Protein AF-A0A1C3E5V4-F1 (afdb_monomer_lite)

Organism: NCBI:txid1841610

Radius of gyration: 16.35 Å; chains: 1; bounding box: 41×39×52 Å

pLDDT: mean 86.39, std 15.65, range [29.95, 97.81]

Secondary structure (DSSP, 8-state):
--EEEEEEE-SSS-EEEEEEEEEEEE-TTS-EEEEEEEEES-HHHHHHHHHH-EEEEEEEPPPEEGGGGS--EEPPPPTT-----EEEEEEEEEEEESS-----TTSSSPP--SEEEEEEEE--TT--EEEEEEEEEETTEEEEEEEE----S-----

Sequence (158 aa):
MPRFALLEHDWPANHGDFLLEVPGLTSRDGLGLCWTWRFPGDRKVWEKLFLQGGSIEAERNTDHRAHYLDYQGAVTPAADGTPRGFVTIVFQGEFQWAELLELSPLEGPPVLPDFLQIAFQVHPGTQTMAGQMQLLKSPTGWKITILPETNSRALKTD

Foldseek 3Di:
DWKKFWKFFPPPHTKIKIWTWDPQAADPVRFTWTWIKIFDDHLVVVLCCQVVWDKGFIAGDDIDGPVVLVDWFFDDADPVRHGRGTMDTSWMWDKDWPDPQCCPNVDDGRDDDQKTKIWTWTCDDPDIWIWMWMWHADPVHIMITTGTPPDDPDPPPD

Structure (mmCIF, N/CA/C/O backbone):
data_AF-A0A1C3E5V4-F1
#
_entry.id   AF-A0A1C3E5V4-F1
#
loop_
_atom_site.group_PDB
_atom_site.id
_atom_site.type_symbol
_atom_site.label_atom_id
_atom_site.label_alt_id
_atom_site.label_comp_id
_atom_site.label_asym_id
_atom_site.label_entity_id
_atom_site.label_seq_id
_atom_site.pdbx_PDB_ins_code
_atom_site.Cartn_x
_atom_site.Cartn_y
_atom_site.Cartn_z
_atom_site.occupancy
_atom_site.B_iso_or_equiv
_atom_site.auth_seq_id
_atom_site.auth_comp_id
_atom_site.auth_asym_id
_atom_site.auth_atom_id
_atom_site.pdbx_PDB_model_num
ATOM 1 N N . MET A 1 1 ? -10.564 -14.904 1.715 1.00 82.00 1 MET A N 1
ATOM 2 C CA . MET A 1 1 ? -11.142 -13.539 1.825 1.00 82.00 1 MET A CA 1
ATOM 3 C C . MET A 1 1 ? -10.324 -12.610 0.923 1.00 82.00 1 MET A C 1
ATOM 5 O O . MET A 1 1 ? -9.342 -13.113 0.383 1.00 82.00 1 MET A O 1
ATOM 9 N N . PRO A 1 2 ? -10.691 -11.337 0.654 1.00 91.69 2 PRO A N 1
ATOM 10 C CA . PRO A 1 2 ? -9.768 -10.458 -0.063 1.00 91.69 2 PRO A CA 1
ATOM 11 C C . PRO A 1 2 ? -8.492 -10.249 0.766 1.00 91.69 2 PRO A C 1
ATOM 13 O O . PRO A 1 2 ? -8.522 -10.266 2.002 1.00 91.69 2 PRO A O 1
ATOM 16 N N . ARG A 1 3 ? -7.362 -10.118 0.076 1.00 95.50 3 ARG A N 1
ATOM 17 C CA . ARG A 1 3 ? -6.021 -10.093 0.668 1.00 95.50 3 ARG A CA 1
ATOM 18 C C . ARG A 1 3 ? -5.396 -8.706 0.619 1.00 95.50 3 ARG A C 1
ATOM 20 O O . ARG A 1 3 ? -5.709 -7.891 -0.247 1.00 95.50 3 ARG A O 1
ATOM 27 N N . PHE A 1 4 ? -4.458 -8.452 1.516 1.00 95.88 4 PHE A N 1
ATOM 28 C CA . PHE A 1 4 ? -3.637 -7.248 1.480 1.00 95.88 4 PHE A CA 1
ATOM 29 C C . PHE A 1 4 ? -2.163 -7.602 1.690 1.00 95.88 4 PHE A C 1
ATOM 31 O O . PHE A 1 4 ? -1.836 -8.643 2.268 1.00 95.88 4 PHE A O 1
ATOM 38 N N . ALA A 1 5 ? -1.279 -6.708 1.257 1.00 95.75 5 ALA A N 1
ATOM 39 C CA . ALA A 1 5 ? 0.145 -6.790 1.549 1.00 95.75 5 ALA A CA 1
ATOM 40 C C . ALA A 1 5 ? 0.710 -5.404 1.869 1.00 95.75 5 ALA A C 1
ATOM 42 O O . ALA A 1 5 ? 0.327 -4.408 1.259 1.00 95.75 5 ALA A O 1
ATOM 43 N N . LEU A 1 6 ? 1.640 -5.356 2.819 1.00 95.00 6 LEU A N 1
ATOM 44 C CA . LEU A 1 6 ? 2.606 -4.279 2.952 1.00 95.00 6 LEU A CA 1
ATOM 45 C C . LEU A 1 6 ? 3.943 -4.770 2.411 1.00 95.00 6 LEU A C 1
ATOM 47 O O . LEU A 1 6 ? 4.519 -5.725 2.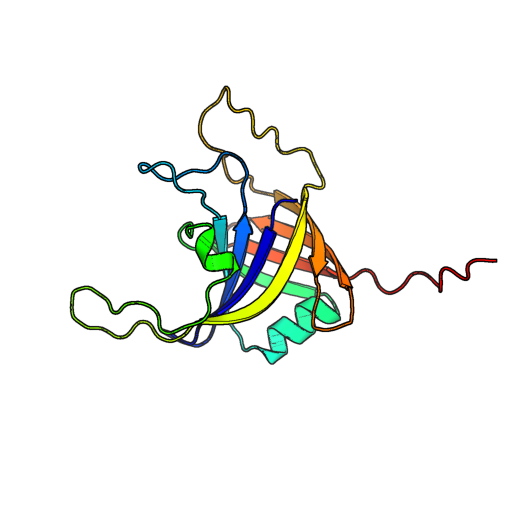938 1.00 95.00 6 LEU A O 1
ATOM 51 N N . LEU A 1 7 ? 4.445 -4.066 1.411 1.00 96.12 7 LEU A N 1
ATOM 52 C CA . LEU A 1 7 ? 5.706 -4.334 0.750 1.00 96.12 7 LEU A CA 1
ATOM 53 C C . LEU A 1 7 ? 6.725 -3.250 1.111 1.00 96.12 7 LEU A C 1
ATOM 55 O O . LEU A 1 7 ? 6.382 -2.073 1.163 1.00 96.12 7 LEU A O 1
ATOM 59 N N . GLU A 1 8 ? 7.971 -3.644 1.346 1.00 97.12 8 GLU A N 1
ATOM 60 C CA . GLU A 1 8 ? 9.131 -2.752 1.332 1.00 97.12 8 GLU A CA 1
ATOM 61 C C . GLU A 1 8 ? 9.703 -2.744 -0.082 1.00 97.12 8 GLU A C 1
ATOM 63 O O . GLU A 1 8 ? 9.967 -3.813 -0.640 1.00 97.12 8 GLU A O 1
ATOM 68 N N . HIS A 1 9 ? 9.918 -1.555 -0.641 1.00 97.06 9 HIS A N 1
ATOM 69 C CA . HIS A 1 9 ? 10.504 -1.369 -1.961 1.00 97.06 9 HIS A CA 1
ATOM 70 C C . HIS A 1 9 ? 11.668 -0.376 -1.887 1.00 97.06 9 HIS A C 1
ATOM 72 O O . HIS A 1 9 ? 11.496 0.794 -1.551 1.00 97.06 9 HIS A O 1
ATOM 78 N N . ASP A 1 10 ? 12.873 -0.838 -2.225 1.00 96.00 10 ASP A N 1
ATOM 79 C CA . ASP A 1 10 ? 14.125 -0.089 -2.035 1.00 96.00 10 ASP A CA 1
ATOM 80 C C . ASP A 1 10 ? 14.455 0.944 -3.141 1.00 96.00 10 ASP A C 1
ATOM 82 O O . ASP A 1 10 ? 15.547 1.518 -3.147 1.00 96.00 10 ASP A O 1
ATOM 86 N N . TRP A 1 11 ? 13.526 1.223 -4.066 1.00 94.12 11 TRP A N 1
ATOM 87 C CA . TRP A 1 11 ? 13.754 2.087 -5.232 1.00 94.12 11 TRP A CA 1
ATOM 88 C C . TRP A 1 11 ? 12.563 3.009 -5.544 1.00 94.12 11 TRP A C 1
ATOM 90 O O . TRP A 1 11 ? 11.431 2.553 -5.498 1.00 94.12 11 TRP A O 1
ATOM 100 N N . PRO A 1 12 ? 12.751 4.272 -5.980 1.00 91.19 12 PRO A N 1
ATOM 101 C CA . PRO A 1 12 ? 14.025 4.974 -6.181 1.00 91.19 12 PRO A CA 1
ATOM 102 C C . PRO A 1 12 ? 14.665 5.423 -4.862 1.00 91.19 12 PRO A C 1
ATOM 104 O O . PRO A 1 12 ? 1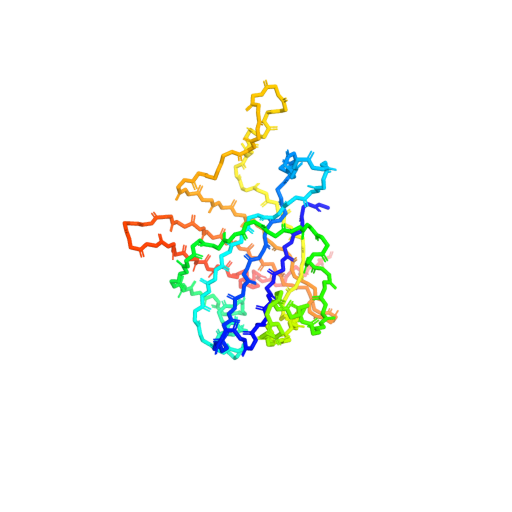5.849 5.741 -4.818 1.00 91.19 12 PRO A O 1
ATOM 107 N N . ALA A 1 13 ? 13.877 5.416 -3.793 1.00 94.00 13 ALA A N 1
ATOM 108 C CA . ALA A 1 13 ? 14.301 5.456 -2.407 1.00 94.00 13 ALA A CA 1
ATOM 109 C C . ALA A 1 13 ? 13.475 4.413 -1.647 1.00 94.00 13 ALA A C 1
ATOM 111 O O . ALA A 1 13 ? 12.407 4.018 -2.126 1.00 94.00 13 ALA A O 1
ATOM 112 N N . ASN A 1 14 ? 13.947 3.994 -0.472 1.00 96.12 14 ASN A N 1
ATOM 113 C CA . ASN A 1 14 ? 13.193 3.050 0.343 1.00 96.12 14 ASN A CA 1
ATOM 114 C C . ASN A 1 14 ? 11.821 3.629 0.718 1.00 96.12 14 ASN A C 1
ATOM 116 O O . ASN A 1 14 ? 11.725 4.775 1.170 1.00 96.12 14 ASN A O 1
ATOM 120 N N . HIS A 1 15 ? 10.774 2.849 0.487 1.00 96.75 15 HIS A N 1
ATOM 121 C CA . HIS A 1 15 ? 9.398 3.216 0.775 1.00 96.75 15 HIS A CA 1
ATOM 122 C C . HIS A 1 15 ? 8.530 1.970 0.966 1.00 96.75 15 HIS A C 1
ATOM 124 O O . HIS A 1 15 ? 8.920 0.854 0.620 1.00 96.75 15 HIS A O 1
ATOM 130 N N . GLY A 1 16 ? 7.351 2.178 1.546 1.00 96.88 16 GLY A N 1
ATOM 131 C CA . GLY A 1 16 ? 6.346 1.143 1.716 1.00 96.88 16 GLY A CA 1
ATOM 132 C C . GLY A 1 16 ? 5.294 1.246 0.622 1.00 96.88 16 GLY A C 1
ATOM 133 O O . GLY A 1 16 ? 4.831 2.350 0.331 1.00 96.88 16 GLY A O 1
ATOM 134 N N . ASP A 1 17 ? 4.893 0.114 0.054 1.00 97.19 17 ASP A N 1
ATOM 135 C CA . ASP A 1 17 ? 3.702 0.002 -0.787 1.00 97.19 17 ASP A CA 1
ATOM 136 C C . ASP A 1 17 ? 2.650 -0.849 -0.063 1.00 97.19 17 ASP A C 1
ATOM 138 O O . ASP A 1 17 ? 2.872 -2.017 0.256 1.00 97.19 17 ASP A O 1
ATOM 142 N N . PHE A 1 18 ? 1.482 -0.269 0.198 1.00 97.06 18 PHE A N 1
ATOM 143 C CA . PHE A 1 18 ? 0.322 -0.976 0.727 1.00 97.06 18 PHE A CA 1
ATOM 144 C C . PHE A 1 18 ? -0.629 -1.340 -0.406 1.00 97.06 18 PHE A C 1
ATOM 146 O O . PHE A 1 18 ? -1.124 -0.460 -1.111 1.00 97.06 18 PHE A O 1
ATOM 153 N N . LEU A 1 19 ? -0.870 -2.636 -0.581 1.00 97.81 19 LEU A N 1
ATOM 154 C CA . LEU A 1 19 ? -1.708 -3.208 -1.624 1.00 97.81 19 LEU A CA 1
ATOM 155 C C . LEU A 1 19 ? -2.958 -3.812 -1.002 1.00 97.81 19 LEU A C 1
ATOM 157 O O . LEU A 1 19 ? -2.872 -4.568 -0.035 1.00 97.81 19 LEU A O 1
ATOM 161 N N . LEU A 1 20 ? -4.101 -3.544 -1.621 1.00 96.56 20 LEU A N 1
ATOM 162 C CA . LEU A 1 20 ? -5.392 -4.048 -1.193 1.00 96.56 20 LEU A CA 1
ATOM 163 C C . LEU A 1 20 ? -6.138 -4.675 -2.374 1.00 96.56 20 LEU A C 1
ATOM 165 O O . LEU A 1 20 ? -6.447 -3.981 -3.342 1.00 96.56 20 LEU A O 1
ATOM 169 N N . GLU A 1 21 ? -6.413 -5.976 -2.306 1.00 95.31 21 GLU A N 1
ATOM 170 C CA . GLU A 1 21 ? -7.156 -6.708 -3.335 1.00 95.31 21 GLU A CA 1
ATOM 171 C C . GLU A 1 21 ? -8.596 -6.195 -3.435 1.00 95.31 21 GLU A C 1
ATOM 173 O O . GLU A 1 21 ? -9.307 -6.112 -2.432 1.00 95.31 21 GLU A O 1
ATOM 178 N N . VAL A 1 22 ? -9.047 -5.875 -4.650 1.00 91.81 22 VAL A N 1
ATOM 179 C CA . VAL A 1 22 ? -10.399 -5.352 -4.880 1.00 91.81 22 VAL A CA 1
ATOM 180 C C . VAL A 1 22 ? -11.184 -6.339 -5.741 1.00 91.81 22 VAL A C 1
ATOM 182 O O . VAL A 1 22 ? -10.910 -6.464 -6.938 1.00 91.81 22 VAL A O 1
ATOM 185 N N . PRO A 1 23 ? -12.175 -7.049 -5.173 1.00 86.94 23 PRO A N 1
ATOM 186 C CA . PRO A 1 23 ? -13.023 -7.943 -5.951 1.00 86.94 23 PRO A CA 1
ATOM 187 C C . PRO A 1 23 ? -13.683 -7.214 -7.130 1.00 86.94 23 PRO A C 1
ATOM 189 O O . PRO A 1 23 ? -14.228 -6.125 -6.978 1.00 86.94 23 PRO A O 1
ATOM 192 N N . GLY A 1 24 ? -13.618 -7.810 -8.322 1.00 87.12 24 GLY A N 1
ATOM 193 C CA . GLY A 1 24 ? -14.187 -7.227 -9.544 1.00 87.12 24 GLY A CA 1
ATOM 194 C C . GLY A 1 24 ? -13.342 -6.132 -10.206 1.00 87.12 24 GLY A C 1
ATOM 195 O O . GLY A 1 24 ? -13.656 -5.734 -11.326 1.00 87.12 24 GLY A O 1
ATOM 196 N N . LEU A 1 25 ? -12.247 -5.674 -9.587 1.00 90.06 25 LEU A N 1
ATOM 197 C CA . LEU A 1 25 ? -11.301 -4.775 -10.245 1.00 90.06 25 LEU A CA 1
ATOM 198 C C . LEU A 1 25 ? -10.322 -5.587 -11.098 1.00 90.06 25 LEU A C 1
ATOM 200 O O . LEU A 1 25 ? -9.475 -6.315 -10.577 1.00 90.06 25 LEU A O 1
ATOM 204 N N . THR A 1 26 ? -10.425 -5.445 -12.418 1.00 91.81 26 THR A N 1
ATOM 205 C CA . THR A 1 26 ? -9.568 -6.158 -13.371 1.00 91.81 26 THR A CA 1
ATOM 206 C C . THR A 1 26 ? -8.931 -5.220 -14.384 1.00 91.81 26 THR A C 1
ATOM 208 O O . THR A 1 26 ? -9.550 -4.254 -14.832 1.00 91.81 26 THR A O 1
ATOM 211 N N . SER A 1 27 ? -7.713 -5.534 -14.817 1.00 89.75 27 SER A N 1
ATOM 212 C CA . SER A 1 27 ? -7.094 -4.899 -15.980 1.00 89.75 27 SER A CA 1
ATOM 213 C C . SER A 1 27 ? -7.775 -5.329 -17.285 1.00 89.75 27 SER A C 1
ATOM 215 O O . SER A 1 27 ? -8.622 -6.220 -17.316 1.00 89.75 27 SER A O 1
ATOM 217 N N . ARG A 1 28 ? -7.394 -4.694 -18.403 1.00 87.88 28 ARG A N 1
ATOM 218 C CA . ARG A 1 28 ? -7.962 -4.980 -19.738 1.00 87.88 28 ARG A CA 1
ATOM 219 C C . ARG A 1 28 ? -7.786 -6.433 -20.192 1.00 87.88 28 ARG A C 1
ATOM 221 O O . ARG A 1 28 ? -8.581 -6.914 -20.988 1.00 87.88 28 ARG A O 1
ATOM 228 N N . ASP A 1 29 ? -6.742 -7.101 -19.715 1.00 90.88 29 ASP A N 1
ATOM 229 C CA . ASP A 1 29 ? -6.434 -8.516 -19.951 1.00 90.88 29 ASP A CA 1
ATOM 230 C C . ASP A 1 29 ? -7.143 -9.462 -18.956 1.00 90.88 29 ASP A C 1
ATOM 232 O O . ASP A 1 29 ? -6.883 -10.661 -18.964 1.00 90.88 29 ASP A O 1
ATOM 236 N N . GLY A 1 30 ? -8.050 -8.948 -18.115 1.00 89.88 30 GLY A N 1
ATOM 237 C CA . GLY A 1 30 ? -8.860 -9.742 -17.185 1.00 89.88 30 GLY A CA 1
ATOM 238 C C . GLY A 1 30 ? -8.131 -10.178 -15.911 1.00 89.88 30 GLY A C 1
ATOM 239 O O . GLY A 1 30 ? -8.652 -11.004 -15.166 1.00 89.88 30 GLY A O 1
ATOM 240 N N . LEU A 1 31 ? -6.934 -9.648 -15.641 1.00 92.44 31 LEU A N 1
ATOM 241 C CA . LEU A 1 31 ? -6.191 -9.957 -14.418 1.00 92.44 31 LEU A CA 1
ATOM 242 C C . LEU A 1 31 ? -6.701 -9.110 -13.250 1.00 92.44 31 LEU A C 1
ATOM 244 O O . LEU A 1 31 ? -6.936 -7.914 -13.408 1.00 92.44 31 LEU A O 1
ATOM 248 N N . GLY A 1 32 ? -6.827 -9.718 -12.071 1.00 93.62 32 GLY A N 1
ATOM 249 C CA . GLY A 1 32 ? -7.206 -9.008 -10.849 1.00 93.62 32 GLY A CA 1
ATOM 250 C C . GLY A 1 32 ? -6.190 -7.931 -10.465 1.00 93.62 32 GLY A C 1
ATOM 251 O O . GLY A 1 32 ? -4.977 -8.113 -10.636 1.00 93.62 32 GLY A O 1
ATOM 252 N N . LEU A 1 33 ? -6.692 -6.821 -9.935 1.00 95.50 33 LEU A N 1
ATOM 253 C CA . LEU A 1 33 ? -5.902 -5.674 -9.506 1.00 95.50 33 LEU A CA 1
ATOM 254 C C . LEU A 1 33 ? -6.085 -5.375 -8.014 1.00 95.50 33 LEU A C 1
ATOM 256 O O . LEU A 1 33 ? -7.073 -5.749 -7.381 1.00 95.50 33 LEU A O 1
ATOM 260 N N . CYS A 1 34 ? -5.116 -4.642 -7.486 1.00 96.75 34 CYS A N 1
ATOM 261 C CA . CYS A 1 34 ? -5.094 -4.095 -6.147 1.00 96.75 34 CYS A CA 1
ATOM 262 C C . CYS A 1 34 ? -5.076 -2.575 -6.225 1.00 96.75 34 CYS A C 1
ATOM 264 O O . CYS A 1 34 ? -4.310 -2.006 -7.007 1.00 96.75 34 CYS A O 1
ATOM 266 N N . TRP A 1 35 ? -5.825 -1.921 -5.341 1.00 96.75 35 TRP A N 1
ATOM 267 C CA . TRP A 1 35 ? -5.517 -0.536 -5.012 1.00 96.75 35 TRP A CA 1
ATOM 268 C C . TRP A 1 35 ? -4.192 -0.487 -4.258 1.00 96.75 35 TRP A C 1
ATOM 270 O O . TRP A 1 35 ? -3.879 -1.376 -3.468 1.00 96.75 35 TRP A O 1
ATOM 280 N N . THR A 1 36 ? -3.387 0.529 -4.544 1.00 97.44 36 THR A N 1
ATOM 281 C CA . THR A 1 36 ? -2.020 0.637 -4.045 1.00 97.44 36 THR A CA 1
ATOM 282 C C . THR A 1 36 ? -1.726 2.043 -3.565 1.00 97.44 36 THR A C 1
ATOM 284 O O . THR A 1 36 ? -1.979 3.013 -4.281 1.00 97.44 36 THR A O 1
ATOM 287 N N . TRP A 1 37 ? -1.128 2.147 -2.386 1.00 97.69 37 TRP A N 1
ATOM 288 C CA . TRP A 1 37 ? -0.641 3.397 -1.820 1.00 97.69 37 TRP A CA 1
ATOM 289 C C . TRP A 1 37 ? 0.834 3.282 -1.479 1.00 97.69 37 TRP A C 1
ATOM 291 O O . TRP A 1 37 ? 1.262 2.259 -0.962 1.00 97.69 37 TRP A O 1
ATOM 301 N N . ARG A 1 38 ? 1.578 4.354 -1.726 1.00 96.44 38 ARG A N 1
ATOM 302 C CA . ARG A 1 38 ? 2.993 4.492 -1.394 1.00 96.44 38 ARG A CA 1
ATOM 303 C C . ARG A 1 38 ? 3.152 5.396 -0.180 1.00 96.44 38 ARG A C 1
ATOM 305 O O . ARG A 1 38 ? 2.494 6.427 -0.119 1.00 96.44 38 ARG A O 1
ATOM 312 N N . PHE A 1 39 ? 4.064 5.096 0.735 1.00 95.44 39 PHE A N 1
ATOM 313 C CA . PHE A 1 39 ? 4.416 6.011 1.825 1.00 95.44 39 PHE A CA 1
ATOM 314 C C . PHE A 1 39 ? 5.902 5.955 2.190 1.00 95.44 39 PHE A C 1
ATOM 316 O O . PHE A 1 39 ? 6.544 4.913 2.038 1.00 95.44 39 PHE A O 1
ATOM 323 N N . PRO A 1 40 ? 6.478 7.072 2.668 1.00 94.50 40 PRO A N 1
ATOM 324 C CA . PRO A 1 40 ? 7.893 7.134 3.006 1.00 94.50 40 PRO A CA 1
ATOM 325 C C . PRO A 1 40 ? 8.208 6.373 4.300 1.00 94.50 40 PRO A C 1
ATOM 327 O O . PRO A 1 40 ? 7.331 6.039 5.100 1.00 94.50 40 PRO A O 1
ATOM 330 N N . GLY A 1 41 ? 9.497 6.156 4.541 1.00 91.75 41 GLY A N 1
ATOM 331 C CA . GLY A 1 41 ? 10.012 5.622 5.797 1.00 91.75 41 GLY A CA 1
ATOM 332 C C . GLY A 1 41 ? 10.886 4.400 5.582 1.00 91.75 41 GLY A C 1
ATOM 333 O O . GLY A 1 41 ? 11.399 4.171 4.491 1.00 91.75 41 GLY A O 1
ATOM 334 N N . ASP A 1 42 ? 11.051 3.630 6.646 1.00 93.69 42 ASP A N 1
ATOM 335 C CA . ASP A 1 42 ? 11.733 2.348 6.610 1.00 93.69 42 ASP A CA 1
ATOM 336 C C . ASP A 1 42 ? 10.872 1.273 7.272 1.00 93.69 42 ASP A C 1
ATOM 338 O O . ASP A 1 42 ? 9.881 1.556 7.960 1.00 93.69 42 ASP A O 1
ATOM 342 N N . ARG A 1 43 ? 11.304 0.023 7.108 1.00 92.88 43 ARG A N 1
ATOM 343 C CA . ARG A 1 43 ? 10.658 -1.151 7.684 1.00 92.88 43 ARG A CA 1
ATOM 344 C C . ARG A 1 43 ? 10.306 -1.004 9.165 1.00 92.88 43 ARG A C 1
ATOM 346 O O . ARG A 1 43 ? 9.212 -1.395 9.559 1.00 92.88 43 ARG A O 1
ATOM 353 N N . LYS A 1 44 ? 11.180 -0.413 9.989 1.00 92.06 44 LYS A N 1
ATOM 354 C CA . LYS A 1 44 ? 10.942 -0.296 11.439 1.00 92.06 44 LYS A CA 1
ATOM 355 C C . LYS A 1 44 ? 9.796 0.659 11.742 1.00 92.06 44 LYS A C 1
ATOM 357 O O . LYS A 1 44 ? 9.028 0.411 12.672 1.00 92.06 44 LYS A O 1
ATOM 362 N N . VAL A 1 45 ? 9.678 1.748 10.980 1.00 91.56 45 VAL A N 1
ATOM 363 C CA . VAL A 1 45 ? 8.563 2.696 11.113 1.00 91.56 45 VAL A CA 1
ATOM 364 C C . VAL A 1 45 ? 7.240 2.000 10.813 1.00 91.56 45 VAL A C 1
ATOM 366 O O . VAL A 1 45 ? 6.289 2.142 11.583 1.00 91.56 45 VAL A O 1
ATOM 369 N N . TRP A 1 46 ? 7.177 1.217 9.738 1.00 91.25 46 TRP A N 1
ATOM 370 C CA . TRP A 1 46 ? 5.933 0.572 9.321 1.00 91.25 46 TRP A CA 1
ATOM 371 C C . TRP A 1 46 ? 5.577 -0.633 10.192 1.00 91.25 46 TRP A C 1
ATOM 373 O O . TRP A 1 46 ? 4.416 -0.790 10.559 1.00 91.25 46 TRP A O 1
ATOM 383 N N . GLU A 1 47 ? 6.563 -1.431 10.611 1.00 90.50 47 GLU A N 1
ATOM 384 C CA . GLU A 1 47 ? 6.369 -2.476 11.621 1.00 90.50 47 GLU A CA 1
ATOM 385 C C . GLU A 1 47 ? 5.799 -1.878 12.905 1.00 90.50 47 GLU A C 1
ATOM 387 O O . GLU A 1 47 ? 4.779 -2.343 13.408 1.00 90.50 47 GLU A O 1
ATOM 392 N N . LYS A 1 48 ? 6.376 -0.778 13.399 1.00 90.25 48 LYS A N 1
ATOM 393 C CA . LYS A 1 48 ? 5.836 -0.082 14.568 1.00 90.25 48 LYS A CA 1
ATOM 394 C C . LYS A 1 48 ? 4.398 0.398 14.337 1.00 90.25 48 LYS A C 1
AT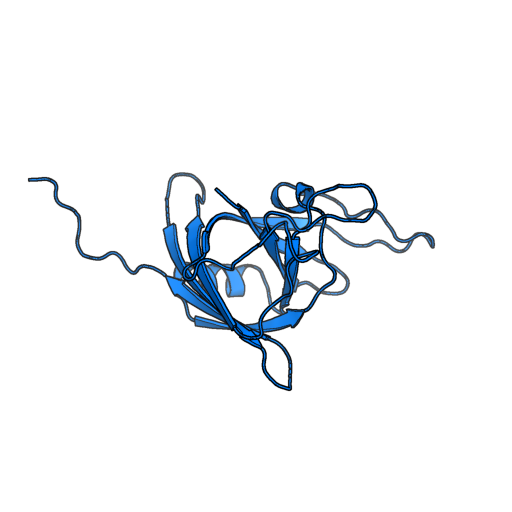OM 396 O O . LYS A 1 48 ? 3.567 0.201 15.218 1.00 90.25 48 LYS A O 1
ATOM 401 N N . LEU A 1 49 ? 4.103 0.996 13.181 1.00 89.88 49 LEU A N 1
ATOM 402 C CA . LEU A 1 49 ? 2.766 1.484 12.828 1.00 89.88 49 LEU A CA 1
ATOM 403 C C . LEU A 1 49 ? 1.721 0.357 12.831 1.00 89.88 49 LEU A C 1
ATOM 405 O O . LEU A 1 49 ? 0.646 0.527 13.397 1.00 89.88 49 LEU A O 1
ATOM 409 N N . PHE A 1 50 ? 2.029 -0.799 12.240 1.00 84.81 50 PHE A N 1
ATOM 410 C CA . PHE A 1 50 ? 1.111 -1.943 12.197 1.00 84.81 50 PHE A CA 1
ATOM 411 C C . PHE A 1 50 ? 0.951 -2.625 13.559 1.00 84.81 50 PHE A C 1
ATOM 413 O O . PHE A 1 50 ? -0.142 -3.077 13.892 1.00 84.81 50 PHE A O 1
ATOM 420 N N . LEU A 1 51 ? 2.021 -2.683 14.360 1.00 85.12 51 LEU A N 1
ATOM 421 C CA . LEU A 1 51 ? 2.001 -3.346 15.665 1.00 85.12 51 LEU A CA 1
ATOM 422 C C . LEU A 1 51 ? 1.369 -2.492 16.771 1.00 85.12 51 LEU A C 1
ATOM 424 O O . LEU A 1 51 ? 0.717 -3.023 17.666 1.00 85.12 51 LEU A O 1
ATOM 428 N N . GLN A 1 52 ? 1.609 -1.181 16.752 1.00 89.19 52 GLN A N 1
ATOM 429 C CA . GLN A 1 52 ? 1.243 -0.259 17.837 1.00 89.19 52 GLN A CA 1
ATOM 430 C C . GLN A 1 52 ? 0.144 0.726 17.436 1.00 89.19 52 GLN A C 1
ATOM 432 O O . GLN A 1 52 ? -0.372 1.450 18.286 1.00 89.19 52 GLN A O 1
ATOM 437 N N . GLY A 1 53 ? -0.228 0.741 16.158 1.00 91.31 53 GLY A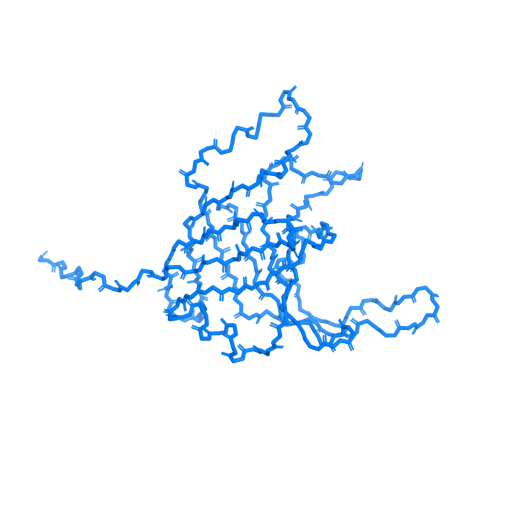 N 1
ATOM 438 C CA . GLY A 1 53 ? -1.155 1.707 15.604 1.00 91.31 53 GLY A CA 1
ATOM 439 C C . GLY A 1 53 ? -0.516 3.062 15.351 1.00 91.31 53 GLY A C 1
ATOM 440 O O . GLY A 1 53 ? 0.658 3.314 15.637 1.00 91.31 53 GLY A O 1
ATOM 441 N N . GLY A 1 54 ? -1.321 3.951 14.786 1.00 93.88 54 GLY A N 1
ATOM 442 C CA . GLY A 1 54 ? -0.923 5.307 14.435 1.00 93.88 54 GLY A CA 1
ATOM 443 C C . GLY A 1 54 ? -1.419 5.687 13.052 1.00 93.88 54 GLY A C 1
ATOM 444 O O . GLY A 1 54 ? -2.312 5.048 12.500 1.00 93.88 54 GLY A O 1
ATOM 445 N N . SER A 1 55 ? -0.830 6.733 12.479 1.00 94.75 55 SER A N 1
ATOM 446 C CA . SER A 1 55 ? -1.172 7.177 11.132 1.00 94.75 55 SER A CA 1
ATOM 447 C C . SER A 1 55 ? 0.054 7.559 10.321 1.00 94.75 55 SER A C 1
ATOM 449 O O . SER A 1 55 ? 1.005 8.106 10.882 1.00 94.75 55 SER A O 1
ATOM 451 N N . ILE A 1 56 ? -0.017 7.351 9.011 1.00 95.06 56 ILE A N 1
ATOM 452 C CA . ILE A 1 56 ? 1.013 7.739 8.051 1.00 95.06 56 ILE A CA 1
ATOM 453 C C . ILE A 1 56 ? 0.382 8.418 6.834 1.00 95.06 56 ILE A C 1
ATOM 455 O O . ILE A 1 56 ? -0.704 8.038 6.392 1.00 95.06 56 ILE A O 1
ATOM 459 N N . GLU A 1 57 ? 1.062 9.438 6.318 1.00 96.44 57 GLU A N 1
ATOM 460 C CA . GLU A 1 57 ? 0.715 10.044 5.033 1.00 96.44 57 GLU A CA 1
ATOM 461 C C . GLU A 1 57 ? 1.179 9.127 3.900 1.00 96.44 57 GLU A C 1
ATOM 463 O O . GLU A 1 57 ? 2.267 8.551 3.950 1.00 96.44 57 GLU A O 1
ATOM 468 N N . ALA A 1 58 ? 0.345 9.002 2.881 1.00 96.50 58 ALA A N 1
ATOM 469 C CA . ALA A 1 58 ? 0.539 8.135 1.742 1.00 96.50 58 ALA A CA 1
ATOM 470 C C . ALA A 1 58 ? 0.085 8.826 0.453 1.00 96.50 58 ALA A C 1
ATOM 472 O O . ALA A 1 58 ? -0.747 9.733 0.439 1.00 96.50 58 ALA A O 1
ATOM 473 N N . GLU A 1 59 ? 0.607 8.354 -0.662 1.00 96.06 59 GLU A N 1
ATOM 474 C CA . GLU A 1 59 ? 0.253 8.787 -2.000 1.00 96.06 59 GLU A CA 1
ATOM 475 C C . GLU A 1 59 ? -0.436 7.643 -2.724 1.00 96.06 59 GLU A C 1
ATOM 477 O O . GLU A 1 59 ? -0.094 6.472 -2.551 1.00 96.06 59 GLU A O 1
ATOM 482 N N . ARG A 1 60 ? -1.409 7.971 -3.572 1.00 95.12 60 ARG A N 1
ATOM 483 C CA . ARG A 1 60 ? -1.994 6.963 -4.447 1.00 95.12 60 ARG A CA 1
ATOM 484 C C . ARG A 1 60 ? -0.945 6.527 -5.469 1.00 95.12 60 ARG A C 1
ATOM 486 O O . ARG A 1 60 ? -0.415 7.364 -6.191 1.00 95.12 60 ARG A O 1
ATOM 493 N N . ASN A 1 61 ? -0.689 5.228 -5.552 1.00 94.31 61 ASN A N 1
ATOM 494 C CA . ASN A 1 61 ? 0.192 4.635 -6.553 1.00 94.31 61 ASN A CA 1
ATOM 495 C C . ASN A 1 61 ? -0.640 3.962 -7.661 1.00 94.31 61 ASN A C 1
ATOM 497 O O . ASN A 1 61 ? -1.861 3.853 -7.547 1.00 94.31 61 ASN A O 1
ATOM 501 N N . THR A 1 62 ? 0.002 3.526 -8.741 1.00 92.69 62 THR A N 1
ATOM 502 C CA . THR A 1 62 ? -0.653 2.758 -9.812 1.00 92.69 62 THR A CA 1
ATOM 503 C C . THR A 1 62 ? -1.204 1.445 -9.261 1.00 92.69 62 THR A C 1
ATOM 505 O O . THR A 1 62 ? -0.588 0.840 -8.386 1.00 92.69 62 THR A O 1
ATOM 508 N N . ASP A 1 63 ? -2.346 0.992 -9.778 1.00 95.31 63 ASP A N 1
ATOM 509 C CA . ASP A 1 63 ? -2.901 -0.311 -9.413 1.00 95.31 63 ASP A CA 1
ATOM 510 C C . ASP A 1 63 ? -1.952 -1.444 -9.782 1.00 95.31 63 ASP A C 1
ATOM 512 O O . ASP A 1 63 ? -1.502 -1.561 -10.926 1.00 95.31 63 ASP A O 1
ATOM 516 N N . HIS A 1 64 ? -1.666 -2.292 -8.800 1.00 95.00 64 HIS A N 1
ATOM 517 C CA . HIS A 1 64 ? -0.813 -3.454 -8.992 1.00 95.00 64 HIS A CA 1
ATOM 518 C C . HIS A 1 64 ? -1.650 -4.676 -9.329 1.00 95.00 64 HIS A C 1
ATOM 520 O O . HIS A 1 64 ? -2.786 -4.822 -8.895 1.00 95.00 64 HIS A O 1
ATOM 526 N N . ARG A 1 65 ? -1.077 -5.599 -10.096 1.00 94.94 65 ARG A N 1
ATOM 527 C CA . ARG A 1 65 ? -1.704 -6.905 -10.319 1.00 94.94 65 ARG A CA 1
ATOM 528 C C . ARG A 1 65 ? -1.746 -7.684 -9.006 1.00 94.94 65 ARG A C 1
ATOM 530 O O . ARG A 1 65 ? -0.764 -7.676 -8.272 1.00 94.94 65 ARG A O 1
ATOM 537 N N . ALA A 1 66 ? -2.811 -8.446 -8.778 1.00 95.00 66 ALA A N 1
ATOM 538 C CA . ALA A 1 66 ? -3.010 -9.205 -7.541 1.00 95.00 66 ALA A CA 1
ATOM 539 C C . ALA A 1 66 ? -1.873 -10.192 -7.209 1.00 95.00 66 ALA A C 1
ATOM 541 O O . ALA A 1 66 ? -1.651 -10.498 -6.044 1.00 95.00 66 ALA A O 1
ATOM 542 N N . HIS A 1 67 ? -1.097 -10.649 -8.201 1.00 93.50 67 HIS A N 1
ATOM 543 C CA . HIS A 1 67 ? 0.083 -11.488 -7.946 1.00 93.50 67 HIS A CA 1
ATOM 544 C C . HIS A 1 67 ? 1.179 -10.784 -7.123 1.00 93.50 67 HIS A C 1
ATOM 546 O O . HIS A 1 67 ? 2.007 -11.464 -6.525 1.00 93.50 67 HIS A O 1
ATOM 552 N N . TYR A 1 68 ? 1.197 -9.445 -7.076 1.00 94.25 68 TYR A N 1
ATOM 553 C CA . TYR A 1 68 ? 2.152 -8.693 -6.256 1.00 94.25 68 TYR A CA 1
ATOM 554 C C . TYR A 1 68 ? 1.920 -8.866 -4.752 1.00 94.25 68 TYR A C 1
ATOM 556 O O . TYR A 1 68 ? 2.829 -8.593 -3.978 1.00 94.25 68 TYR A O 1
ATOM 564 N N . LEU A 1 69 ? 0.744 -9.348 -4.334 1.00 96.06 69 LEU A N 1
ATOM 565 C CA . LEU A 1 69 ? 0.445 -9.618 -2.925 1.00 96.06 69 LEU A CA 1
ATOM 566 C C . LEU A 1 69 ? 1.349 -10.707 -2.330 1.0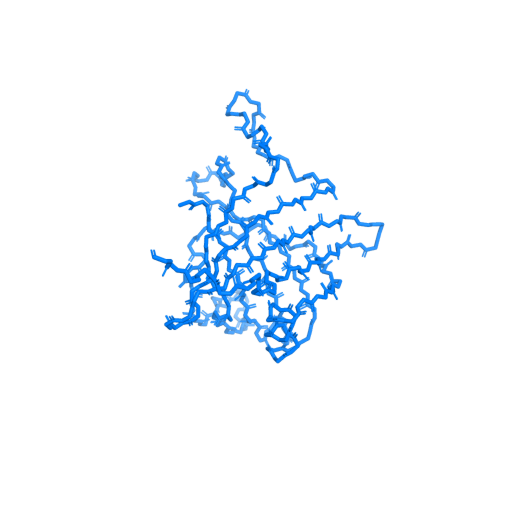0 96.06 69 LEU A C 1
ATOM 568 O O . LEU A 1 69 ? 1.628 -10.673 -1.138 1.00 96.06 69 LEU A O 1
ATOM 572 N N . ASP A 1 70 ? 1.830 -11.629 -3.168 1.00 95.38 70 ASP A N 1
ATOM 573 C CA . ASP A 1 70 ? 2.693 -12.747 -2.770 1.00 95.38 70 ASP A CA 1
ATOM 574 C C . ASP A 1 70 ? 4.130 -12.595 -3.314 1.00 95.38 70 ASP A C 1
ATOM 576 O O . ASP A 1 70 ? 4.986 -13.462 -3.116 1.00 95.38 70 ASP A O 1
ATOM 580 N N . TYR A 1 71 ? 4.406 -11.512 -4.049 1.00 95.31 71 TYR A N 1
ATOM 581 C CA . TYR A 1 71 ? 5.665 -11.330 -4.763 1.00 95.31 71 TYR A CA 1
ATOM 582 C C . TYR A 1 71 ? 6.776 -10.808 -3.849 1.00 95.31 71 TYR A C 1
ATOM 584 O O . TYR A 1 71 ? 6.624 -9.802 -3.159 1.00 95.31 71 TYR A O 1
ATOM 592 N N . GLN A 1 72 ? 7.938 -11.456 -3.921 1.00 96.00 72 GLN A N 1
ATOM 593 C CA . GLN A 1 72 ? 9.192 -10.981 -3.342 1.00 96.00 72 GLN A CA 1
ATOM 594 C C . GLN A 1 72 ? 10.309 -11.230 -4.344 1.00 96.00 72 GLN A C 1
ATOM 596 O O . GLN A 1 72 ? 10.415 -12.327 -4.898 1.00 96.00 72 GLN A O 1
ATOM 601 N N . GLY A 1 73 ? 11.139 -10.225 -4.600 1.00 96.56 73 GLY A N 1
ATOM 602 C CA . GLY A 1 73 ? 12.129 -10.339 -5.660 1.00 96.56 73 GLY A CA 1
ATOM 603 C C . GLY A 1 73 ? 12.568 -9.020 -6.270 1.00 96.56 73 GLY A C 1
ATOM 604 O O . GLY A 1 73 ? 12.068 -7.944 -5.944 1.00 96.56 73 GLY A O 1
ATOM 605 N N . ALA A 1 74 ? 13.508 -9.140 -7.206 1.00 95.94 74 ALA A N 1
ATOM 606 C CA . ALA A 1 74 ? 13.989 -8.032 -8.013 1.00 95.94 74 ALA A CA 1
ATOM 607 C C . ALA A 1 74 ? 12.928 -7.609 -9.033 1.00 95.94 74 ALA A C 1
ATOM 609 O O . ALA A 1 74 ? 12.529 -8.399 -9.893 1.00 95.94 74 ALA A O 1
ATOM 610 N N . VAL A 1 75 ? 12.527 -6.341 -8.981 1.00 94.19 75 VAL A N 1
ATOM 611 C CA . VAL A 1 75 ? 11.570 -5.772 -9.928 1.00 94.19 75 VAL A CA 1
ATOM 612 C C . VAL A 1 75 ? 12.208 -5.716 -11.311 1.00 94.19 75 VAL A C 1
ATOM 614 O O . VAL A 1 75 ? 13.359 -5.300 -11.469 1.00 94.19 75 VAL A O 1
ATOM 617 N N . THR A 1 76 ? 11.445 -6.119 -12.331 1.00 92.12 76 THR A N 1
ATOM 618 C CA . THR A 1 76 ? 11.889 -6.054 -13.725 1.00 92.12 76 THR A CA 1
ATOM 619 C C . THR A 1 76 ? 12.410 -4.649 -14.049 1.00 92.12 76 THR A C 1
ATOM 621 O O . THR A 1 76 ? 11.698 -3.674 -13.786 1.00 92.12 76 THR A O 1
ATOM 624 N N . PRO A 1 77 ? 13.622 -4.519 -14.622 1.00 92.56 77 PRO A N 1
ATOM 625 C CA . PRO A 1 77 ? 14.153 -3.227 -15.036 1.00 92.56 77 PRO A CA 1
ATOM 626 C C . PRO A 1 77 ? 13.217 -2.491 -15.999 1.00 92.56 77 PRO A C 1
ATOM 628 O O . PRO A 1 77 ? 12.399 -3.096 -16.697 1.00 92.56 77 PRO A O 1
ATOM 631 N N . ALA A 1 78 ? 13.347 -1.169 -16.059 1.00 90.56 78 ALA A N 1
ATOM 632 C CA . ALA A 1 78 ? 12.680 -0.380 -17.086 1.00 90.56 78 ALA A CA 1
ATOM 633 C C . ALA A 1 78 ? 13.182 -0.762 -18.493 1.00 90.56 78 ALA A C 1
ATOM 635 O O . ALA A 1 78 ? 14.235 -1.377 -18.652 1.00 90.56 78 ALA A O 1
ATOM 636 N N . ALA A 1 79 ? 12.430 -0.373 -19.529 1.00 93.69 79 ALA A N 1
ATOM 637 C CA . ALA A 1 79 ? 12.768 -0.684 -20.922 1.00 93.69 79 ALA A CA 1
ATOM 638 C C . ALA A 1 79 ? 14.135 -0.124 -21.364 1.00 93.69 79 ALA A C 1
ATOM 640 O O . ALA A 1 79 ? 14.753 -0.664 -22.276 1.00 93.69 79 ALA A O 1
ATOM 641 N N . ASP A 1 80 ? 14.614 0.930 -20.705 1.00 95.19 80 ASP A N 1
ATOM 642 C CA . ASP A 1 80 ? 15.935 1.532 -20.908 1.00 95.19 80 ASP A CA 1
ATOM 643 C C . ASP A 1 80 ? 17.056 0.858 -20.089 1.00 95.19 80 ASP A C 1
ATOM 645 O O . ASP A 1 80 ? 18.198 1.311 -20.108 1.00 95.19 80 ASP A O 1
ATOM 649 N N . GLY A 1 81 ? 16.747 -0.227 -19.373 1.00 93.12 81 GLY A N 1
ATOM 650 C CA . GLY A 1 81 ? 17.681 -0.950 -18.513 1.00 93.12 81 GLY A CA 1
ATOM 651 C C . GLY A 1 81 ? 17.814 -0.382 -17.099 1.00 93.12 81 GLY A C 1
ATOM 652 O O . GLY A 1 81 ? 18.586 -0.933 -16.314 1.00 93.12 81 GLY A O 1
ATOM 653 N N . THR A 1 82 ? 17.073 0.672 -16.734 1.00 93.81 82 THR A N 1
ATOM 654 C CA . THR A 1 82 ? 17.145 1.249 -15.383 1.00 93.81 82 THR A CA 1
ATOM 655 C C . THR A 1 82 ? 16.683 0.226 -14.335 1.00 93.81 82 THR A C 1
ATOM 657 O O . THR A 1 82 ? 15.547 -0.261 -14.429 1.00 93.81 82 THR A O 1
ATOM 660 N N . PRO A 1 83 ? 17.512 -0.106 -13.321 1.00 93.44 83 PRO A N 1
ATOM 661 C CA . PRO A 1 83 ? 17.108 -0.981 -12.224 1.00 93.44 83 PRO A CA 1
ATOM 662 C C . PRO A 1 83 ? 15.901 -0.403 -11.485 1.00 93.44 83 PRO A C 1
ATOM 664 O O . PRO A 1 83 ? 15.828 0.805 -11.278 1.00 93.44 83 PRO A O 1
ATOM 667 N N . ARG A 1 84 ? 14.974 -1.266 -11.061 1.00 94.88 84 ARG A N 1
ATOM 668 C CA . ARG A 1 84 ? 13.778 -0.870 -10.301 1.00 94.88 84 ARG A CA 1
ATOM 669 C C . ARG A 1 84 ? 13.756 -1.426 -8.883 1.00 94.88 84 ARG A C 1
ATOM 671 O O . ARG A 1 84 ? 12.700 -1.450 -8.272 1.00 94.88 84 ARG A O 1
ATOM 678 N N . GLY A 1 85 ? 14.903 -1.859 -8.370 1.00 95.69 85 GLY A N 1
ATOM 679 C CA . GLY A 1 85 ? 15.038 -2.304 -6.988 1.00 95.69 85 GLY A CA 1
ATOM 680 C C . GLY A 1 85 ? 14.479 -3.694 -6.700 1.00 95.69 85 GLY A C 1
ATOM 681 O O . GLY A 1 85 ? 14.252 -4.509 -7.599 1.00 95.69 85 GLY A O 1
ATOM 682 N N . PHE A 1 86 ? 14.285 -3.953 -5.418 1.00 97.06 86 PHE A N 1
ATOM 683 C CA . PHE A 1 86 ? 13.837 -5.204 -4.840 1.00 97.06 86 PHE A CA 1
ATOM 684 C C . PHE A 1 86 ? 12.629 -4.961 -3.938 1.00 97.06 86 PHE A C 1
ATOM 686 O O . PHE A 1 86 ? 12.537 -3.943 -3.251 1.00 97.06 86 PHE A O 1
ATOM 693 N N . VAL A 1 87 ? 11.710 -5.920 -3.944 1.00 96.94 87 VAL A N 1
ATOM 694 C CA . VAL A 1 87 ? 10.504 -5.915 -3.120 1.00 96.94 87 VAL A CA 1
ATOM 695 C C . VAL A 1 87 ? 10.585 -7.035 -2.089 1.00 96.94 87 VAL A C 1
ATOM 697 O O . VAL A 1 87 ? 10.866 -8.185 -2.443 1.00 96.94 87 VAL A O 1
ATOM 700 N N . THR A 1 88 ? 10.313 -6.717 -0.823 1.00 96.31 88 THR A N 1
ATOM 701 C CA . THR A 1 88 ? 10.149 -7.711 0.250 1.00 96.31 88 THR A CA 1
ATOM 702 C C . THR A 1 88 ? 8.812 -7.534 0.955 1.00 96.31 88 THR A C 1
ATOM 704 O O . THR A 1 88 ? 8.300 -6.423 1.060 1.00 96.31 88 THR A O 1
ATOM 707 N N . ILE A 1 89 ? 8.225 -8.626 1.448 1.00 94.56 89 ILE A N 1
ATOM 708 C CA . ILE A 1 89 ? 6.972 -8.557 2.204 1.00 94.56 89 ILE A CA 1
ATOM 709 C C . ILE A 1 89 ? 7.298 -8.194 3.656 1.00 94.56 89 ILE A C 1
ATOM 711 O O . ILE A 1 89 ? 8.107 -8.848 4.322 1.00 94.56 89 ILE A O 1
ATOM 715 N N . VAL A 1 90 ? 6.642 -7.148 4.156 1.00 92.31 90 VAL A N 1
ATOM 716 C CA . VAL A 1 90 ? 6.680 -6.754 5.570 1.00 92.31 90 VAL A CA 1
ATOM 717 C C . VAL A 1 90 ? 5.507 -7.391 6.308 1.00 92.31 90 VAL A C 1
ATOM 719 O O . VAL A 1 90 ? 5.710 -8.082 7.304 1.00 92.31 90 VAL A O 1
ATOM 722 N N . PHE A 1 91 ? 4.291 -7.223 5.781 1.00 90.94 91 PHE A N 1
ATOM 723 C CA . PHE A 1 91 ? 3.078 -7.866 6.285 1.00 90.94 91 PHE A CA 1
ATOM 724 C C . PHE A 1 91 ? 2.225 -8.374 5.134 1.00 90.94 91 PHE A C 1
ATOM 726 O O . PHE A 1 91 ? 2.184 -7.773 4.067 1.00 90.94 91 PHE A O 1
ATOM 733 N N . GLN A 1 92 ? 1.493 -9.449 5.381 1.00 93.19 92 GLN A N 1
ATOM 734 C CA . GLN A 1 92 ? 0.478 -9.959 4.471 1.00 93.19 92 GLN A CA 1
ATOM 735 C C . GLN A 1 92 ? -0.653 -10.568 5.283 1.00 93.19 92 GLN A C 1
ATOM 737 O O . GLN A 1 92 ? -0.438 -11.061 6.400 1.00 93.19 92 GLN A O 1
ATOM 742 N N . GLY A 1 93 ? -1.848 -10.554 4.720 1.00 92.81 93 GLY A N 1
ATOM 743 C CA . GLY A 1 93 ? -2.990 -11.112 5.409 1.00 92.81 93 GLY A CA 1
ATOM 744 C C . GLY A 1 93 ? -4.278 -11.001 4.628 1.00 92.81 93 GLY A C 1
ATOM 745 O O . GLY A 1 93 ? -4.305 -10.670 3.441 1.00 92.81 93 GLY A O 1
ATOM 746 N N . GLU A 1 94 ? -5.355 -11.283 5.336 1.00 94.31 94 GLU A N 1
ATOM 747 C CA . GLU A 1 94 ? -6.709 -11.178 4.827 1.00 94.31 94 GLU A CA 1
ATOM 748 C C . GLU A 1 94 ? -7.420 -10.000 5.483 1.00 94.31 94 GLU A C 1
ATOM 750 O O . GLU A 1 94 ? -7.055 -9.550 6.572 1.00 94.31 94 GLU A O 1
ATOM 755 N N . PHE A 1 95 ? -8.448 -9.482 4.824 1.00 92.94 95 PHE A N 1
ATOM 756 C CA . PHE A 1 95 ? -9.264 -8.424 5.391 1.00 92.94 95 PHE A CA 1
ATOM 757 C C . PHE A 1 95 ? -10.740 -8.574 5.021 1.00 92.94 95 PHE A C 1
ATOM 759 O O . PHE A 1 95 ? -11.129 -9.361 4.156 1.00 92.94 95 PHE A O 1
ATOM 766 N N . GLN A 1 96 ? -11.568 -7.799 5.707 1.00 91.31 96 GLN A N 1
ATOM 767 C CA . GLN A 1 96 ? -12.986 -7.624 5.445 1.00 91.31 96 GLN A CA 1
ATOM 768 C C . GLN A 1 96 ? -13.273 -6.133 5.301 1.00 91.31 96 GLN A C 1
ATOM 770 O O . GLN A 1 96 ? -12.768 -5.313 6.069 1.00 91.31 96 GLN A O 1
ATOM 775 N N . TRP A 1 97 ? -14.084 -5.777 4.312 1.00 87.69 97 TRP A N 1
ATOM 776 C CA . TRP A 1 97 ? -14.587 -4.416 4.162 1.00 87.69 97 TRP A CA 1
ATOM 777 C C . TRP A 1 97 ? -15.563 -4.103 5.303 1.00 87.69 97 TRP A C 1
ATOM 779 O O . TRP A 1 97 ? -16.436 -4.917 5.595 1.00 87.69 97 TRP A O 1
ATOM 789 N N . ALA A 1 98 ? -15.396 -2.958 5.972 1.00 80.44 98 ALA A N 1
ATOM 790 C CA . ALA A 1 98 ? -16.238 -2.593 7.115 1.00 80.44 98 ALA A CA 1
ATOM 791 C C . ALA A 1 98 ? -17.640 -2.133 6.690 1.00 80.44 98 ALA A C 1
ATOM 793 O O . ALA A 1 98 ? -18.624 -2.440 7.357 1.00 80.44 98 ALA A O 1
ATOM 794 N N . GLU A 1 99 ? -17.728 -1.441 5.559 1.00 70.88 99 GLU A N 1
ATOM 795 C CA . GLU A 1 99 ? -18.973 -1.250 4.827 1.00 70.88 99 GLU A CA 1
ATOM 796 C C . GLU A 1 99 ? -18.910 -2.154 3.601 1.00 70.88 99 GLU A C 1
ATOM 798 O O . GLU A 1 99 ? -17.843 -2.303 2.998 1.00 70.88 99 GLU A O 1
ATOM 803 N N . LEU A 1 100 ? -20.028 -2.788 3.240 1.00 59.44 100 LEU A N 1
ATOM 804 C CA . LEU A 1 100 ? -20.150 -3.435 1.939 1.00 59.44 100 LEU A CA 1
ATOM 805 C C . LEU A 1 100 ? -19.947 -2.333 0.900 1.00 59.44 100 LEU A C 1
ATOM 807 O O . LEU A 1 100 ? -20.892 -1.626 0.566 1.00 59.44 100 LEU A O 1
ATOM 811 N N . LEU A 1 101 ? -18.716 -2.165 0.403 1.00 60.97 101 LEU A N 1
ATOM 812 C CA . LEU A 1 101 ? -18.537 -1.546 -0.897 1.00 60.97 101 LEU A CA 1
ATOM 813 C C . LEU A 1 101 ? -19.470 -2.335 -1.804 1.00 60.97 101 LEU A C 1
ATOM 815 O O . LEU A 1 101 ? -19.276 -3.541 -1.987 1.00 60.97 101 LEU A O 1
ATOM 819 N N . GLU A 1 102 ? -20.514 -1.684 -2.309 1.00 56.06 102 GLU A N 1
ATOM 820 C CA . GLU A 1 102 ? -21.308 -2.242 -3.388 1.00 56.06 102 GLU A CA 1
ATOM 821 C C . GLU A 1 102 ? -20.394 -2.280 -4.612 1.00 56.06 102 GLU A C 1
ATOM 823 O O . GLU A 1 102 ? -20.400 -1.409 -5.476 1.00 56.06 102 GLU A O 1
ATOM 828 N N . LEU A 1 103 ? -19.549 -3.308 -4.661 1.00 61.41 103 LEU A N 1
ATOM 829 C CA . LEU A 1 103 ? -18.801 -3.734 -5.829 1.00 61.41 103 LEU A CA 1
ATOM 830 C C . LEU A 1 103 ? -19.833 -4.381 -6.754 1.00 61.41 103 LEU A C 1
ATOM 832 O O . LEU A 1 103 ? -19.839 -5.594 -6.940 1.00 61.41 103 LEU A O 1
ATOM 836 N N . SER A 1 104 ? -20.805 -3.593 -7.218 1.00 50.03 104 SER A N 1
ATOM 837 C CA . SER A 1 104 ? -21.875 -4.088 -8.066 1.00 50.03 104 SER A CA 1
ATOM 838 C C . SER A 1 104 ? -21.261 -4.454 -9.415 1.00 50.03 104 SER A C 1
ATOM 840 O O . SER A 1 104 ? -20.817 -3.563 -10.140 1.00 50.03 104 SER A O 1
ATOM 842 N N . PRO A 1 105 ? -21.248 -5.740 -9.811 1.00 51.62 105 PRO A N 1
ATOM 843 C CA . PRO A 1 105 ? -20.724 -6.140 -11.115 1.00 51.62 105 PRO A CA 1
ATOM 844 C C . PRO A 1 105 ? -21.587 -5.620 -12.279 1.00 51.62 105 PRO A C 1
ATOM 846 O O . PRO A 1 105 ? -21.227 -5.803 -13.440 1.00 51.62 105 PRO A O 1
ATOM 849 N N . LEU A 1 106 ? -22.731 -4.989 -11.984 1.00 53.78 106 LEU A N 1
ATOM 850 C CA . LEU A 1 106 ? -23.640 -4.402 -12.965 1.00 53.78 106 LEU A CA 1
ATOM 851 C C . LEU A 1 106 ? -23.244 -2.971 -13.370 1.00 53.78 106 LEU A C 1
ATOM 853 O O . LEU A 1 106 ? -23.698 -2.509 -14.414 1.00 53.78 106 LEU A O 1
ATOM 857 N N . GLU A 1 107 ? -22.376 -2.293 -12.610 1.00 55.34 107 GLU A N 1
ATOM 858 C CA . GLU A 1 107 ? -22.010 -0.883 -12.823 1.00 55.34 107 GLU A CA 1
ATOM 859 C C . GLU A 1 107 ? -20.488 -0.677 -12.937 1.00 55.34 107 GLU A C 1
ATOM 861 O O . GLU A 1 107 ? -19.882 0.118 -12.229 1.00 55.34 107 GLU A O 1
ATOM 866 N N . GLY A 1 108 ? -19.843 -1.378 -13.873 1.00 64.94 108 GLY A N 1
ATOM 867 C CA . GLY A 1 108 ? -18.446 -1.102 -14.233 1.00 64.94 108 GLY A CA 1
ATOM 868 C C . GLY A 1 108 ? -17.411 -1.438 -13.142 1.00 64.94 108 GLY A C 1
ATOM 869 O O . GLY A 1 108 ? -17.713 -2.139 -12.178 1.00 64.94 108 GLY A O 1
ATOM 870 N N . PRO A 1 109 ? -16.140 -1.031 -13.329 1.00 70.00 109 PRO A N 1
ATOM 871 C CA . PRO A 1 109 ? -15.084 -1.334 -12.373 1.00 70.00 109 PRO A CA 1
ATOM 872 C C . PRO A 1 109 ? -15.278 -0.546 -11.065 1.00 70.00 109 PRO A C 1
ATOM 874 O O . PRO A 1 109 ? -15.669 0.623 -11.116 1.00 70.00 109 PRO A O 1
ATOM 877 N N . PRO A 1 110 ? -14.932 -1.135 -9.906 1.00 78.94 110 PRO A N 1
ATOM 878 C CA . PRO A 1 110 ? -14.977 -0.451 -8.618 1.00 78.94 110 PRO A CA 1
ATOM 879 C C . PRO A 1 110 ? -14.256 0.898 -8.634 1.00 78.94 110 PRO A C 1
ATOM 881 O O . PRO A 1 110 ? -13.092 0.993 -9.034 1.00 78.94 110 PRO A O 1
ATOM 884 N N . VAL A 1 111 ? -14.932 1.938 -8.147 1.00 84.00 111 VAL A N 1
ATOM 885 C CA . VAL A 1 111 ? -14.348 3.271 -7.970 1.00 84.00 111 VAL A CA 1
ATOM 886 C C . VAL A 1 111 ? -13.777 3.381 -6.564 1.00 84.00 111 VAL A C 1
ATOM 888 O O . VAL A 1 111 ? -14.412 2.969 -5.598 1.00 84.00 111 VAL A O 1
ATOM 891 N N . LEU A 1 112 ? -12.577 3.949 -6.447 1.00 87.75 112 LEU A N 1
ATOM 892 C CA . LEU A 1 112 ? -11.942 4.208 -5.159 1.00 87.75 112 LEU A CA 1
ATOM 893 C C . LEU A 1 112 ? -12.669 5.358 -4.429 1.00 87.75 112 LEU A C 1
ATOM 895 O O . LEU A 1 112 ? -12.590 6.492 -4.913 1.00 87.75 112 LEU A O 1
ATOM 899 N N . PRO A 1 113 ? -13.352 5.111 -3.294 1.00 89.56 113 PRO A N 1
ATOM 900 C CA . PRO A 1 113 ? -14.026 6.163 -2.535 1.00 89.56 113 PRO A CA 1
ATOM 901 C C . PRO A 1 113 ? -13.024 7.002 -1.737 1.00 89.56 113 PRO A C 1
ATOM 903 O O . PRO A 1 113 ? -11.922 6.552 -1.439 1.00 89.56 113 PRO A O 1
ATOM 906 N N . ASP A 1 114 ? -13.422 8.207 -1.330 1.00 91.69 114 ASP A N 1
ATOM 907 C CA . ASP A 1 114 ? -12.562 9.118 -0.558 1.00 91.69 114 ASP A CA 1
ATOM 908 C C . ASP A 1 114 ? -12.335 8.658 0.900 1.00 91.69 114 ASP A C 1
ATOM 910 O O . ASP A 1 114 ? -11.441 9.165 1.577 1.00 91.69 114 ASP A O 1
ATOM 914 N N . PHE A 1 115 ? -13.111 7.683 1.382 1.00 92.12 115 PHE A N 1
ATOM 915 C CA . PHE A 1 115 ? -12.929 7.031 2.675 1.00 92.12 115 PHE A CA 1
ATOM 916 C C . PHE A 1 115 ? -13.116 5.519 2.539 1.00 92.12 115 PHE A C 1
ATOM 918 O O . PHE A 1 115 ? -14.073 5.055 1.921 1.00 92.12 115 PHE A O 1
ATOM 925 N N . LEU A 1 116 ? -12.204 4.760 3.141 1.00 91.94 116 LEU A N 1
ATOM 926 C CA . LEU A 1 116 ? -12.249 3.308 3.236 1.00 91.94 116 LEU A CA 1
ATOM 927 C C . LEU A 1 116 ? -12.007 2.876 4.671 1.00 91.94 116 LEU A C 1
ATOM 929 O O . LEU A 1 116 ? -11.126 3.413 5.344 1.00 91.94 116 LEU A O 1
ATOM 933 N N . GLN A 1 117 ? -12.713 1.833 5.091 1.00 92.38 117 GLN A N 1
ATOM 934 C CA . GLN A 1 117 ? -12.426 1.141 6.335 1.00 92.38 117 GLN A CA 1
ATOM 935 C C . GLN A 1 117 ? -12.434 -0.370 6.114 1.00 92.38 117 GLN A C 1
ATOM 937 O O . GLN A 1 117 ? -13.339 -0.923 5.487 1.00 92.38 117 GLN A O 1
ATOM 942 N N . ILE A 1 118 ? -11.414 -1.032 6.653 1.00 91.94 118 ILE A N 1
ATOM 943 C CA . ILE A 1 118 ? -11.265 -2.485 6.626 1.00 91.94 118 ILE A CA 1
ATOM 944 C C . ILE A 1 118 ? -10.957 -3.006 8.029 1.00 91.94 118 ILE A C 1
ATOM 946 O O . ILE A 1 118 ? -10.314 -2.323 8.827 1.00 91.94 118 ILE A O 1
ATOM 950 N N . ALA A 1 119 ? -11.379 -4.233 8.310 1.00 91.88 119 ALA A N 1
ATOM 951 C CA . ALA A 1 119 ? -10.856 -5.040 9.403 1.00 91.88 119 ALA A CA 1
ATOM 952 C C . ALA A 1 119 ? -9.858 -6.038 8.816 1.00 91.88 119 ALA A C 1
ATOM 954 O O . ALA A 1 119 ? -10.197 -6.746 7.873 1.00 91.88 119 ALA A O 1
ATOM 955 N N . PHE A 1 120 ? -8.635 -6.087 9.330 1.00 90.88 120 PHE A N 1
ATOM 956 C CA . PHE A 1 120 ? -7.581 -6.950 8.806 1.00 90.88 120 PHE A CA 1
ATOM 957 C C . PHE A 1 120 ? -7.158 -8.001 9.827 1.00 90.88 120 PHE A C 1
ATOM 959 O O . PHE A 1 120 ? -7.260 -7.793 11.036 1.00 90.88 120 PHE A O 1
ATOM 966 N N . GLN A 1 121 ? -6.631 -9.110 9.319 1.00 89.06 121 GLN A N 1
ATOM 967 C CA . GLN A 1 121 ? -5.926 -10.133 10.074 1.00 89.06 121 GLN A CA 1
ATOM 968 C C . GLN A 1 121 ? -4.596 -10.427 9.380 1.00 89.06 121 GLN A C 1
ATOM 970 O O . GLN A 1 121 ? -4.555 -10.741 8.193 1.00 89.06 121 GLN A O 1
ATOM 975 N N . VAL A 1 122 ? -3.502 -10.296 10.122 1.00 82.62 122 VAL A N 1
ATOM 976 C CA . VAL A 1 122 ? -2.130 -10.553 9.679 1.00 82.62 122 VAL A CA 1
ATOM 977 C C . VAL A 1 122 ? -1.643 -11.845 10.313 1.00 82.62 122 VAL A C 1
ATOM 979 O O . VAL A 1 122 ? -1.914 -12.095 11.489 1.00 82.62 122 VAL A O 1
ATOM 982 N N . HIS A 1 123 ? -0.843 -12.609 9.574 1.00 71.31 123 HIS A N 1
ATOM 983 C CA . HIS A 1 123 ? -0.220 -13.837 10.073 1.00 71.31 123 HIS A CA 1
ATOM 984 C C . HIS A 1 123 ? 1.319 -13.745 10.067 1.00 71.31 123 HIS A C 1
ATOM 986 O O . HIS A 1 123 ? 1.976 -14.438 9.286 1.00 71.31 123 HIS A O 1
ATOM 992 N N . PRO A 1 124 ? 1.940 -12.873 10.889 1.00 67.56 124 PRO A N 1
ATOM 993 C CA . PRO A 1 124 ? 3.390 -12.850 11.029 1.00 67.56 124 PRO A CA 1
ATOM 994 C C . PRO A 1 124 ? 3.878 -14.098 11.786 1.00 67.56 124 PRO A C 1
ATOM 996 O O . PRO A 1 124 ? 3.814 -14.188 13.015 1.00 67.56 124 PRO A O 1
ATOM 999 N N . GLY A 1 125 ? 4.399 -15.081 11.047 1.00 70.44 125 GLY A N 1
ATOM 1000 C CA . GLY A 1 125 ? 4.938 -16.313 11.625 1.00 70.44 125 GLY A CA 1
ATOM 1001 C C . GLY A 1 125 ? 3.855 -17.148 12.315 1.00 70.44 125 GLY A C 1
ATOM 1002 O O . GLY A 1 125 ? 2.967 -17.673 11.653 1.00 70.44 125 GLY A O 1
ATOM 1003 N N . THR A 1 126 ? 3.942 -17.300 13.641 1.00 59.16 126 THR A N 1
ATOM 1004 C CA . THR A 1 126 ? 2.965 -18.055 14.455 1.00 59.16 126 THR A CA 1
ATOM 1005 C C . THR A 1 126 ? 1.954 -17.172 15.185 1.00 59.16 126 THR A C 1
ATOM 1007 O O . THR A 1 126 ? 1.046 -17.695 15.830 1.00 59.16 126 THR A O 1
ATOM 1010 N N . GLN A 1 127 ? 2.098 -15.847 15.123 1.00 65.00 127 GLN A N 1
ATOM 1011 C CA . GLN A 1 127 ? 1.172 -14.920 15.766 1.00 65.00 127 GLN A CA 1
ATOM 1012 C C . GLN A 1 127 ? 0.115 -14.467 14.764 1.00 65.00 127 GLN A C 1
ATOM 1014 O O . GLN A 1 127 ? 0.407 -14.265 13.589 1.00 65.00 127 GLN A O 1
ATOM 1019 N N . THR A 1 128 ? -1.120 -14.309 15.237 1.00 76.62 128 THR A N 1
ATOM 1020 C CA . THR A 1 128 ? -2.183 -13.646 14.476 1.00 76.62 128 THR A CA 1
ATOM 1021 C C . THR A 1 128 ? -2.426 -12.285 15.100 1.00 76.62 128 THR A C 1
ATOM 1023 O O . THR A 1 128 ? -2.570 -12.179 16.317 1.00 76.62 128 THR A O 1
ATOM 1026 N N . MET A 1 129 ? -2.447 -11.252 14.268 1.00 82.25 129 MET A N 1
ATOM 1027 C CA . MET A 1 129 ? -2.751 -9.887 14.680 1.00 82.25 129 MET A CA 1
ATOM 1028 C C . MET A 1 129 ? -3.971 -9.398 13.932 1.00 82.25 129 MET A C 1
ATOM 1030 O O . MET A 1 129 ? -4.031 -9.549 12.719 1.00 82.25 129 MET A O 1
ATOM 1034 N N . ALA A 1 130 ? -4.916 -8.796 14.641 1.00 87.50 130 ALA A N 1
ATOM 1035 C CA . ALA A 1 130 ? -6.099 -8.200 14.047 1.00 87.50 130 ALA A CA 1
ATOM 1036 C C . ALA A 1 130 ? -6.129 -6.696 14.315 1.00 87.50 130 ALA A C 1
ATOM 1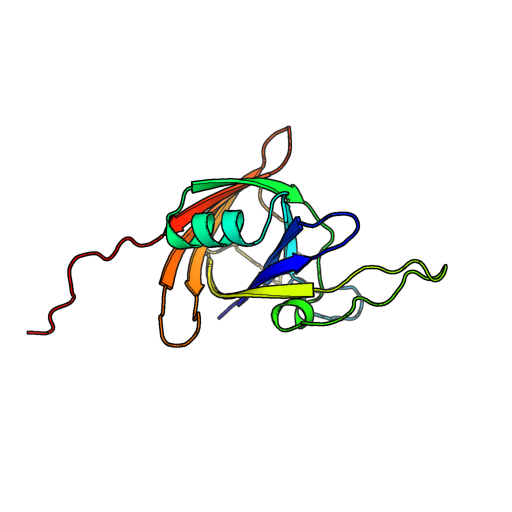038 O O . ALA A 1 130 ? -5.474 -6.191 15.232 1.00 87.50 130 ALA A O 1
ATOM 1039 N N . GLY A 1 131 ? -6.865 -5.965 13.493 1.00 90.88 131 GLY A N 1
ATOM 1040 C CA . GLY A 1 131 ? -6.992 -4.526 13.630 1.00 90.88 131 GLY A CA 1
ATOM 1041 C C . GLY A 1 131 ? -7.978 -3.943 12.643 1.00 90.88 131 GLY A C 1
ATOM 1042 O O . GLY A 1 131 ? -8.497 -4.623 11.759 1.00 90.88 131 GLY A O 1
ATOM 1043 N N . GLN A 1 132 ? -8.205 -2.647 12.784 1.00 93.12 132 GLN A N 1
ATOM 1044 C CA . GLN A 1 132 ? -8.898 -1.848 11.791 1.00 93.12 132 GLN A CA 1
ATOM 1045 C C . GLN A 1 132 ? -7.908 -0.935 11.085 1.00 93.12 132 GLN A C 1
ATOM 1047 O O . GLN A 1 132 ? -6.956 -0.429 11.682 1.00 93.12 132 GLN A O 1
ATOM 1052 N N . MET A 1 133 ? -8.149 -0.708 9.803 1.00 93.81 133 MET A N 1
ATOM 1053 C CA . MET A 1 133 ? -7.423 0.277 9.024 1.00 93.81 133 MET A CA 1
ATOM 1054 C C . MET A 1 133 ? -8.410 1.202 8.329 1.00 93.81 133 MET A C 1
ATOM 1056 O O . MET A 1 133 ? -9.407 0.756 7.763 1.00 93.81 133 MET A O 1
ATOM 1060 N N . GLN A 1 134 ? -8.111 2.494 8.387 1.00 94.81 134 GLN A N 1
ATOM 1061 C CA . GLN A 1 134 ? -8.870 3.551 7.740 1.00 94.81 134 GLN A CA 1
ATOM 1062 C C . GLN A 1 134 ? -7.973 4.261 6.735 1.00 94.81 134 GLN A C 1
ATOM 1064 O O . GLN A 1 134 ? -6.864 4.671 7.081 1.00 94.81 134 GLN A O 1
ATOM 1069 N N . LEU A 1 135 ? -8.453 4.426 5.507 1.00 95.31 135 LEU A N 1
ATOM 1070 C CA . LEU A 1 135 ? -7.783 5.209 4.479 1.00 95.31 135 LEU A CA 1
ATOM 1071 C C . LEU A 1 135 ? -8.675 6.396 4.146 1.00 95.31 135 LEU A C 1
ATOM 1073 O O . LEU A 1 135 ? -9.805 6.221 3.698 1.00 95.31 135 LEU A O 1
ATOM 1077 N N . LEU A 1 136 ? -8.165 7.599 4.387 1.00 96.00 136 LEU A N 1
ATOM 1078 C CA . LEU A 1 136 ? -8.880 8.846 4.151 1.00 96.00 136 LEU A CA 1
ATOM 1079 C C . LEU A 1 136 ? -8.127 9.671 3.115 1.00 96.00 136 LEU A C 1
ATOM 1081 O O . LEU A 1 136 ? -6.955 9.998 3.306 1.00 96.00 136 LEU A O 1
ATOM 1085 N N . LYS A 1 137 ? -8.806 10.043 2.038 1.00 95.44 137 LYS A N 1
ATOM 1086 C CA . LYS A 1 137 ? -8.288 10.988 1.060 1.00 95.44 137 LYS A CA 1
ATOM 1087 C C . LYS A 1 137 ? -8.390 12.408 1.607 1.00 95.44 137 LYS A C 1
ATOM 1089 O O . LYS A 1 137 ? -9.413 12.820 2.150 1.00 95.44 137 LYS A O 1
ATOM 1094 N N . SER A 1 138 ? -7.325 13.171 1.429 1.00 89.69 138 SER A N 1
ATOM 1095 C CA . SER A 1 138 ? -7.232 14.586 1.764 1.00 89.69 138 SER A CA 1
ATOM 1096 C C . SER A 1 138 ? -6.829 15.391 0.519 1.00 89.69 138 SER A C 1
ATOM 1098 O O . SER A 1 138 ? -6.436 14.813 -0.498 1.00 89.69 138 SER A O 1
ATOM 1100 N N . PRO A 1 139 ? -6.885 16.735 0.560 1.00 88.81 139 PRO A N 1
ATOM 1101 C CA . PRO A 1 139 ? -6.407 17.564 -0.547 1.00 88.81 139 PRO A CA 1
ATOM 1102 C C . PRO A 1 139 ? -4.921 17.369 -0.884 1.00 88.81 139 PRO A C 1
ATOM 1104 O O . PRO A 1 139 ? -4.507 17.682 -1.996 1.00 88.81 139 PRO A O 1
ATOM 1107 N N . THR A 1 140 ? -4.117 16.883 0.068 1.00 86.06 140 THR A N 1
ATOM 1108 C CA . THR A 1 140 ? -2.661 16.735 -0.071 1.00 86.06 140 THR A CA 1
ATOM 1109 C C . THR A 1 140 ? -2.211 15.294 -0.299 1.00 86.06 140 THR A C 1
ATOM 1111 O O . THR A 1 140 ? -1.018 15.068 -0.466 1.00 86.06 140 THR A O 1
ATOM 1114 N N . GLY A 1 141 ? -3.126 14.321 -0.303 1.00 92.81 141 GLY A N 1
ATOM 1115 C CA . GLY A 1 141 ? -2.783 12.912 -0.470 1.00 92.81 141 GLY A CA 1
ATOM 1116 C C . GLY A 1 141 ? -3.769 11.988 0.230 1.00 92.81 141 GLY A C 1
ATOM 1117 O O . GLY A 1 141 ? -4.975 12.221 0.238 1.00 92.81 141 GLY A O 1
ATOM 1118 N N . TRP A 1 142 ? -3.249 10.914 0.802 1.00 97.12 142 TRP A N 1
ATOM 1119 C CA . TRP A 1 142 ? -4.000 9.943 1.582 1.00 97.12 142 TRP A CA 1
ATOM 1120 C C . TRP A 1 142 ? -3.409 9.831 2.971 1.00 97.12 142 TRP A C 1
ATOM 1122 O O . TRP A 1 142 ? -2.205 9.936 3.156 1.00 97.12 142 TRP A O 1
ATOM 1132 N N . LYS A 1 143 ? -4.255 9.539 3.946 1.00 96.62 143 LYS A N 1
ATOM 1133 C CA . LYS A 1 143 ? -3.828 9.204 5.294 1.00 96.62 143 LYS A CA 1
ATOM 1134 C C . LYS A 1 143 ? -4.298 7.802 5.628 1.00 96.62 143 LYS A C 1
ATOM 1136 O O . LYS A 1 143 ? -5.498 7.533 5.600 1.00 96.62 143 LYS A O 1
ATOM 1141 N N . ILE A 1 144 ? -3.354 6.928 5.955 1.00 95.12 144 ILE A N 1
ATOM 1142 C CA . ILE A 1 144 ? -3.627 5.569 6.423 1.00 95.12 144 ILE A CA 1
ATOM 1143 C C . ILE A 1 144 ? -3.514 5.577 7.943 1.00 95.12 144 ILE A C 1
ATOM 1145 O O . ILE A 1 144 ? -2.469 5.930 8.487 1.00 95.12 144 ILE A O 1
ATOM 1149 N N . THR A 1 145 ? -4.587 5.201 8.630 1.00 95.19 145 THR A N 1
ATOM 1150 C CA . THR A 1 145 ? -4.634 5.065 10.089 1.00 95.19 145 THR A CA 1
ATOM 1151 C C . THR A 1 145 ? -4.821 3.602 10.449 1.00 95.19 145 THR A C 1
ATOM 1153 O O . THR A 1 145 ? -5.741 2.961 9.946 1.00 95.19 145 THR A O 1
ATOM 1156 N N . ILE A 1 146 ? -3.962 3.083 11.322 1.00 92.94 146 ILE A N 1
ATOM 1157 C CA . ILE A 1 146 ? -4.025 1.715 11.832 1.00 92.94 146 ILE A CA 1
ATOM 1158 C C . ILE A 1 146 ? -4.427 1.756 13.300 1.00 92.94 146 ILE A C 1
ATOM 1160 O O . ILE A 1 146 ? -3.807 2.441 14.116 1.00 92.94 146 ILE A O 1
ATOM 1164 N N . LEU A 1 147 ? -5.462 0.991 13.621 1.00 91.06 147 LEU A N 1
ATOM 1165 C CA . LEU A 1 147 ? -5.992 0.784 14.957 1.00 91.06 147 LEU A CA 1
ATOM 1166 C C . LEU A 1 147 ? -5.859 -0.714 15.262 1.00 91.06 147 LEU A C 1
ATOM 1168 O O . LEU A 1 147 ? -6.771 -1.478 14.939 1.00 91.06 147 LEU A O 1
ATOM 1172 N N . PRO A 1 148 ? -4.716 -1.179 15.796 1.00 83.50 148 PRO A N 1
ATOM 1173 C CA . PRO A 1 148 ? -4.563 -2.582 16.140 1.00 83.50 148 PRO A CA 1
ATOM 1174 C C . PRO A 1 148 ? -5.585 -2.945 17.212 1.00 83.50 148 PRO A C 1
ATOM 1176 O O . PRO A 1 148 ? -5.860 -2.151 18.118 1.00 83.50 148 PRO A O 1
ATOM 1179 N N . GLU A 1 149 ? -6.121 -4.160 17.145 1.00 82.06 149 GLU A N 1
ATOM 1180 C CA . GLU A 1 149 ? -6.838 -4.721 18.278 1.00 82.06 149 GLU A CA 1
ATOM 1181 C C . GLU A 1 149 ? -5.816 -4.935 19.397 1.00 82.06 149 GLU A C 1
ATOM 1183 O O . GLU A 1 149 ? -5.101 -5.934 19.464 1.00 82.06 149 GLU A O 1
ATOM 1188 N N . THR A 1 150 ? -5.698 -3.956 20.295 1.00 56.69 150 THR A N 1
ATOM 1189 C CA . THR A 1 150 ? -5.044 -4.187 21.577 1.00 56.69 150 THR A CA 1
ATOM 1190 C C . THR A 1 150 ? -5.862 -5.265 22.256 1.00 56.69 150 THR A C 1
ATOM 1192 O O . THR A 1 150 ? -7.017 -4.983 22.571 1.00 56.69 150 THR A O 1
ATOM 1195 N N . ASN A 1 151 ? -5.300 -6.468 22.427 1.00 44.84 151 ASN A N 1
ATOM 1196 C CA . ASN A 1 151 ? -5.903 -7.579 23.163 1.00 44.84 151 ASN A CA 1
ATOM 1197 C C . ASN A 1 151 ? -6.917 -7.067 24.196 1.00 44.84 151 ASN A C 1
ATOM 1199 O O . ASN A 1 151 ? -6.558 -6.635 25.298 1.00 44.84 151 ASN A O 1
ATOM 1203 N N . SER A 1 152 ? -8.198 -7.134 23.820 1.00 38.91 152 SER A N 1
ATOM 1204 C CA . SER A 1 152 ? -9.252 -7.312 24.793 1.00 38.91 152 SER A CA 1
ATOM 1205 C C . SER A 1 152 ? -8.808 -8.515 25.618 1.00 38.91 152 SER A C 1
ATOM 1207 O O . SER A 1 152 ? -8.216 -9.461 25.095 1.00 38.91 152 SER A O 1
ATOM 1209 N N . ARG A 1 153 ? -8.936 -8.391 26.939 1.00 33.84 153 ARG A N 1
ATOM 1210 C CA . ARG A 1 153 ? -8.632 -9.440 27.913 1.00 33.84 153 ARG A CA 1
ATOM 1211 C C . ARG A 1 153 ? -8.782 -10.821 27.293 1.00 33.84 153 ARG A C 1
ATOM 1213 O O . ARG A 1 153 ? -9.835 -11.092 26.725 1.00 33.84 153 ARG A O 1
ATOM 1220 N N . ALA A 1 154 ? -7.749 -11.643 27.475 1.00 33.47 154 ALA A N 1
ATOM 1221 C CA . ALA A 1 154 ? -7.814 -13.092 27.423 1.00 33.47 154 ALA A CA 1
ATOM 1222 C C . ALA A 1 154 ? -9.263 -13.584 27.340 1.00 33.47 154 ALA A C 1
ATOM 1224 O O . ALA A 1 154 ? -9.992 -13.518 28.336 1.00 33.47 154 ALA A O 1
ATOM 1225 N N . LEU A 1 155 ? -9.666 -14.079 26.171 1.00 35.50 155 LEU A N 1
ATOM 1226 C CA . LEU A 1 155 ? -10.683 -15.115 26.117 1.00 35.50 155 LEU A CA 1
ATOM 1227 C C . LEU A 1 155 ? -10.087 -16.301 26.882 1.00 35.50 155 LEU A C 1
ATOM 1229 O O . LEU A 1 155 ? -9.487 -17.208 26.315 1.00 35.50 155 LEU A O 1
ATOM 1233 N N . LYS A 1 156 ? -10.176 -16.228 28.214 1.00 29.95 156 LYS A N 1
ATOM 1234 C CA . LYS A 1 156 ? -10.270 -17.408 29.046 1.00 29.95 156 LYS A CA 1
ATOM 1235 C C . LYS A 1 156 ? -11.558 -18.064 28.587 1.00 29.95 156 LYS A C 1
ATOM 1237 O O . LYS A 1 156 ? -12.646 -17.563 28.849 1.00 29.95 156 LYS A O 1
ATOM 1242 N N . THR A 1 157 ? -11.403 -19.114 27.802 1.00 37.12 157 THR A N 1
ATOM 1243 C CA . THR A 1 157 ? -12.390 -20.176 27.762 1.00 37.12 157 THR A CA 1
ATOM 1244 C C . THR A 1 157 ? -12.481 -20.715 29.187 1.00 37.12 157 THR A C 1
ATOM 1246 O O . THR A 1 157 ? -11.504 -21.286 29.680 1.00 37.12 157 THR A O 1
ATOM 1249 N N . ASP A 1 158 ? -13.590 -20.417 29.858 1.00 39.38 158 ASP A N 1
ATOM 1250 C CA . ASP A 1 158 ? -14.075 -21.245 30.963 1.00 39.38 158 ASP A CA 1
ATOM 1251 C C . ASP A 1 158 ? -14.448 -22.641 30.432 1.00 39.38 158 ASP A C 1
ATOM 1253 O O . ASP A 1 158 ? -14.900 -22.727 29.262 1.00 39.38 158 ASP A O 1
#